Protein AF-A0A846MIJ3-F1 (afdb_monomer_lite)

pLDDT: mean 91.15, std 9.35, range [43.28, 98.5]

Structure (mmCIF, N/CA/C/O backbone):
data_AF-A0A846MIJ3-F1
#
_entry.id   AF-A0A846MIJ3-F1
#
loop_
_atom_site.group_PDB
_atom_site.id
_atom_site.type_symbol
_atom_site.label_atom_id
_atom_site.label_alt_id
_atom_site.label_comp_id
_atom_site.label_asym_id
_atom_site.label_entity_id
_atom_site.label_seq_id
_atom_site.pdbx_PDB_ins_code
_atom_site.Cartn_x
_atom_site.Cartn_y
_atom_site.Cartn_z
_atom_site.occupancy
_atom_site.B_iso_or_equiv
_atom_site.auth_seq_id
_atom_site.auth_comp_id
_atom_site.auth_asym_id
_atom_site.auth_atom_id
_atom_site.pdbx_PDB_model_num
ATOM 1 N N . MET A 1 1 ? -11.971 -2.229 29.459 1.00 43.28 1 MET A N 1
ATOM 2 C CA . MET A 1 1 ? -11.853 -1.130 28.473 1.00 43.28 1 MET A CA 1
ATOM 3 C C . MET A 1 1 ? -10.594 -0.334 28.810 1.00 43.28 1 MET A C 1
ATOM 5 O O . MET A 1 1 ? -10.626 0.474 29.727 1.00 43.28 1 MET A O 1
ATOM 9 N N . TYR A 1 2 ? -9.451 -0.643 28.186 1.00 49.69 2 TYR A N 1
ATOM 10 C CA . TYR A 1 2 ? -8.181 0.038 28.484 1.00 49.69 2 TYR A CA 1
ATOM 11 C C . TYR A 1 2 ? -8.233 1.483 27.969 1.00 49.69 2 TYR A C 1
ATOM 13 O O . TYR A 1 2 ? -8.461 1.724 26.785 1.00 49.69 2 TYR A O 1
ATOM 21 N N . ARG A 1 3 ? -8.047 2.461 28.861 1.00 61.31 3 ARG A N 1
ATOM 22 C CA . ARG A 1 3 ? -8.004 3.884 28.508 1.00 61.31 3 ARG A CA 1
ATOM 23 C C . ARG A 1 3 ? -6.665 4.158 27.822 1.00 61.31 3 ARG A C 1
ATOM 25 O O . ARG A 1 3 ? -5.635 4.181 28.484 1.00 61.31 3 ARG A O 1
ATOM 32 N N . HIS A 1 4 ? -6.670 4.333 26.500 1.00 70.88 4 HIS A 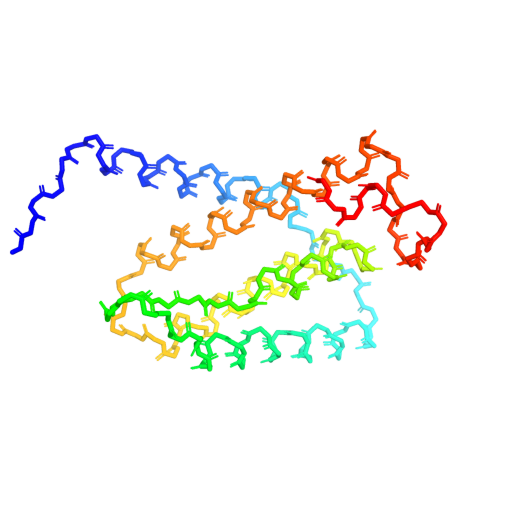N 1
ATOM 33 C CA . HIS A 1 4 ? -5.452 4.691 25.771 1.00 70.88 4 HIS A CA 1
ATOM 34 C C . HIS A 1 4 ? -4.858 5.986 26.328 1.00 70.88 4 HIS A C 1
ATOM 36 O O . HIS A 1 4 ? -5.566 6.988 26.482 1.00 70.88 4 HIS A O 1
ATOM 42 N N . SER A 1 5 ? -3.555 5.949 26.602 1.00 87.44 5 SER A N 1
ATOM 43 C CA . SER A 1 5 ? -2.791 7.122 27.011 1.00 87.44 5 SER A CA 1
ATOM 44 C C . SER A 1 5 ? -2.842 8.199 25.924 1.00 87.44 5 SER A C 1
ATOM 46 O O . SER A 1 5 ? -3.004 7.903 24.735 1.00 87.44 5 SER A O 1
ATOM 48 N N . ILE A 1 6 ? -2.687 9.462 26.324 1.00 90.94 6 ILE A N 1
ATOM 49 C CA . ILE A 1 6 ? -2.610 10.600 25.402 1.00 90.94 6 ILE A CA 1
ATOM 50 C C . ILE A 1 6 ? -1.526 10.388 24.333 1.00 90.94 6 ILE A C 1
ATOM 52 O O . ILE A 1 6 ? -1.757 10.675 23.160 1.00 90.94 6 ILE A O 1
ATOM 56 N N . TYR A 1 7 ? -0.402 9.772 24.711 1.00 93.44 7 TYR A N 1
ATOM 57 C CA . TYR A 1 7 ? 0.703 9.456 23.805 1.00 93.44 7 TYR A CA 1
ATOM 58 C C . TYR A 1 7 ? 0.307 8.447 22.724 1.00 93.44 7 TYR A C 1
ATOM 60 O O . TYR A 1 7 ? 0.662 8.619 21.562 1.00 93.44 7 TYR A O 1
ATOM 68 N N . THR A 1 8 ? -0.489 7.430 23.070 1.00 93.25 8 THR A N 1
ATOM 69 C CA . THR A 1 8 ? -0.979 6.441 22.100 1.00 93.25 8 THR A CA 1
ATOM 70 C C . THR A 1 8 ? -1.868 7.099 21.050 1.00 93.25 8 THR A C 1
ATOM 72 O O . THR A 1 8 ? -1.734 6.820 19.862 1.00 93.25 8 THR A O 1
ATOM 75 N N . LYS A 1 9 ? -2.754 8.009 21.471 1.00 93.62 9 LYS A N 1
ATOM 76 C CA . LYS A 1 9 ? -3.625 8.741 20.542 1.00 93.62 9 LYS A CA 1
ATOM 77 C C . LYS A 1 9 ? -2.817 9.653 19.625 1.00 93.62 9 LYS A C 1
ATOM 79 O O . LYS A 1 9 ? -3.074 9.672 18.427 1.00 93.62 9 LYS A O 1
ATOM 84 N N . LEU A 1 10 ? -1.845 10.378 20.180 1.00 96.06 10 LEU A N 1
ATOM 85 C CA . LEU A 1 10 ? -0.966 11.251 19.404 1.00 96.06 10 LEU A CA 1
ATOM 86 C C . LEU A 1 10 ? -0.189 10.460 18.343 1.00 96.06 10 LEU A C 1
ATOM 88 O O . LEU A 1 10 ? -0.171 10.865 17.185 1.00 96.06 10 LEU A O 1
ATOM 92 N N . TYR A 1 11 ? 0.378 9.311 18.719 1.00 96.00 11 TYR A N 1
ATOM 93 C CA . TYR A 1 11 ? 1.066 8.408 17.795 1.00 96.00 11 TYR A CA 1
ATOM 94 C C . TYR A 1 11 ? 0.150 7.938 16.654 1.00 96.00 11 TYR A C 1
ATOM 96 O O . TYR A 1 11 ? 0.515 8.062 15.488 1.00 96.00 11 TYR A O 1
ATOM 104 N N . ILE A 1 12 ? -1.060 7.462 16.975 1.00 96.44 12 ILE A N 1
ATOM 105 C CA . ILE A 1 12 ? -2.033 7.007 15.967 1.00 96.44 12 ILE A CA 1
ATOM 106 C C . ILE A 1 12 ? -2.353 8.133 14.980 1.00 96.44 12 ILE A C 1
ATOM 108 O O . ILE A 1 12 ? -2.310 7.920 13.770 1.00 96.44 12 ILE A O 1
ATOM 112 N N . TRP A 1 13 ? -2.642 9.336 15.482 1.00 97.31 13 TRP A N 1
ATOM 113 C CA . TRP A 1 13 ? -2.960 10.476 14.625 1.00 97.31 13 TRP A CA 1
ATOM 114 C C . TRP A 1 13 ? -1.779 10.912 13.764 1.00 97.31 13 TRP A C 1
ATOM 116 O O . TRP A 1 13 ? -1.981 11.206 12.588 1.00 97.31 13 TRP A O 1
ATOM 126 N N . LEU A 1 14 ? -0.560 10.909 14.308 1.00 97.75 14 LEU A N 1
ATOM 127 C CA . LEU A 1 14 ? 0.650 11.218 13.550 1.00 97.75 14 LEU A CA 1
ATOM 128 C C . LEU A 1 14 ? 0.805 10.260 12.368 1.00 97.75 14 LEU A C 1
ATOM 130 O O . LEU A 1 14 ? 0.970 10.715 11.239 1.00 97.75 14 LEU A O 1
ATOM 134 N N . ILE A 1 15 ? 0.691 8.951 12.610 1.00 98.38 15 ILE A N 1
ATOM 135 C CA . ILE A 1 15 ? 0.791 7.938 11.554 1.00 98.38 15 ILE A CA 1
ATOM 136 C C . ILE A 1 15 ? -0.319 8.107 10.518 1.00 98.38 15 ILE A C 1
ATOM 138 O O . ILE A 1 15 ? -0.034 8.064 9.323 1.00 98.38 15 ILE A O 1
ATOM 142 N N . ILE A 1 16 ? -1.565 8.339 10.951 1.00 98.50 16 ILE A N 1
ATOM 143 C CA . ILE A 1 16 ? -2.690 8.554 10.032 1.00 98.50 16 ILE A CA 1
ATOM 144 C C . ILE A 1 16 ? -2.390 9.725 9.096 1.00 98.50 16 ILE A C 1
ATOM 146 O O . ILE A 1 16 ? -2.417 9.546 7.877 1.00 98.50 16 ILE A O 1
ATOM 150 N N . TRP A 1 17 ? -2.062 10.893 9.653 1.00 98.31 17 TRP A N 1
ATOM 151 C CA . TRP A 1 17 ? -1.821 12.105 8.871 1.00 98.31 17 TRP A CA 1
ATOM 152 C C . TRP A 1 17 ? -0.598 11.986 7.970 1.00 98.31 17 TRP A C 1
ATOM 154 O O . TRP A 1 17 ? -0.678 12.339 6.794 1.00 98.31 17 TRP A O 1
ATOM 164 N N . LEU A 1 18 ? 0.506 11.445 8.489 1.00 98.50 18 LEU A N 1
ATOM 165 C CA . LEU A 1 18 ? 1.724 11.240 7.714 1.00 98.50 18 LEU A CA 1
ATOM 166 C C . LEU A 1 18 ? 1.480 10.270 6.554 1.00 98.50 18 LEU A C 1
ATOM 168 O O . LEU A 1 18 ? 1.825 10.581 5.418 1.00 98.50 18 LEU A O 1
ATOM 172 N N . GLY A 1 19 ? 0.843 9.126 6.813 1.00 98.25 19 GLY A N 1
ATOM 173 C CA . GLY A 1 19 ? 0.565 8.131 5.778 1.00 98.25 19 GLY A CA 1
ATOM 174 C C . GLY A 1 19 ? -0.397 8.639 4.709 1.00 98.25 19 GLY A C 1
ATOM 175 O O . GLY A 1 19 ? -0.137 8.421 3.530 1.00 98.25 19 GLY A O 1
ATOM 176 N N . ILE A 1 20 ? -1.442 9.388 5.083 1.00 98.06 20 ILE A N 1
ATOM 177 C CA . ILE A 1 20 ? -2.349 10.021 4.113 1.00 98.06 20 ILE A CA 1
ATOM 178 C C . ILE A 1 20 ? -1.599 11.066 3.281 1.00 98.06 20 ILE A C 1
ATOM 180 O O . ILE A 1 20 ? -1.727 11.070 2.060 1.00 98.06 20 ILE A O 1
ATOM 184 N N . ALA A 1 21 ? -0.798 11.932 3.908 1.00 98.06 21 ALA A N 1
ATOM 185 C CA . ALA A 1 21 ? -0.033 12.946 3.186 1.00 98.06 21 ALA A CA 1
ATOM 186 C C . ALA A 1 21 ? 0.940 12.304 2.186 1.00 98.06 21 ALA A C 1
ATOM 188 O O . ALA A 1 21 ? 0.944 12.652 1.005 1.00 98.06 21 ALA A O 1
ATOM 189 N N . VAL A 1 22 ? 1.717 11.316 2.636 1.00 97.75 22 VAL A N 1
ATOM 190 C CA . VAL A 1 22 ? 2.680 10.592 1.799 1.00 97.75 22 VAL A CA 1
ATOM 191 C C . VAL A 1 22 ? 1.970 9.815 0.685 1.00 97.75 22 VAL A C 1
ATOM 193 O O . VAL A 1 22 ? 2.438 9.842 -0.455 1.00 97.75 22 VAL A O 1
ATOM 196 N N . TYR A 1 23 ? 0.811 9.212 0.967 1.00 97.69 23 TYR A N 1
ATOM 197 C CA . TYR A 1 23 ? -0.041 8.588 -0.045 1.00 97.69 23 TYR A CA 1
ATOM 198 C C . TYR A 1 23 ? -0.463 9.595 -1.117 1.00 97.69 23 TYR A C 1
ATOM 200 O O . TYR A 1 23 ? -0.206 9.363 -2.294 1.00 97.69 23 TYR A O 1
ATOM 208 N N . LEU A 1 24 ? -1.051 10.733 -0.734 1.00 96.50 24 LEU A N 1
ATOM 209 C CA . LEU A 1 24 ? -1.564 11.737 -1.675 1.00 96.50 24 LEU A CA 1
ATOM 210 C C . LEU A 1 24 ? -0.470 12.334 -2.571 1.00 96.50 24 LEU A C 1
ATOM 212 O O . LEU A 1 24 ? -0.729 12.629 -3.735 1.00 96.50 24 LEU A O 1
ATOM 216 N N . LEU A 1 25 ? 0.761 12.464 -2.068 1.00 96.50 25 LEU A N 1
ATOM 217 C CA . LEU A 1 25 ? 1.903 12.930 -2.864 1.00 96.50 25 LEU A CA 1
ATOM 218 C C . LEU A 1 25 ? 2.299 11.949 -3.985 1.00 96.50 25 LEU A C 1
ATOM 220 O O . LEU A 1 25 ? 2.822 12.371 -5.020 1.00 96.50 25 LEU A O 1
ATOM 224 N N . HIS A 1 26 ? 2.044 10.651 -3.800 1.00 95.38 26 HIS A N 1
ATOM 225 C CA . HIS A 1 26 ? 2.432 9.590 -4.739 1.00 95.38 26 HIS A CA 1
ATOM 226 C C . HIS A 1 26 ? 1.255 9.018 -5.536 1.00 95.38 26 HIS A C 1
ATOM 228 O O . HIS A 1 26 ? 1.453 8.470 -6.627 1.00 95.38 26 HIS A O 1
ATOM 234 N N . ALA A 1 27 ? 0.036 9.160 -5.020 1.00 88.06 27 ALA A N 1
ATOM 235 C CA . ALA A 1 27 ? -1.195 8.695 -5.629 1.00 88.06 27 ALA A CA 1
ATOM 236 C C . ALA A 1 27 ? -1.517 9.543 -6.863 1.00 88.06 27 ALA A C 1
ATOM 238 O O . ALA A 1 27 ? -2.168 10.582 -6.804 1.00 88.06 27 ALA A O 1
ATOM 239 N N . LYS A 1 28 ? -1.044 9.076 -8.015 1.00 84.88 28 LYS A N 1
ATOM 240 C CA . LYS A 1 28 ? -1.449 9.583 -9.325 1.00 84.88 28 LYS A CA 1
ATOM 241 C C . LYS A 1 28 ? -2.254 8.501 -10.013 1.00 84.88 28 LYS A C 1
ATOM 243 O O . LYS A 1 28 ? -1.739 7.397 -10.197 1.00 84.88 28 LYS A O 1
ATOM 248 N N . LEU A 1 29 ? -3.483 8.829 -10.408 1.00 73.50 29 LEU A N 1
ATOM 249 C CA . LEU A 1 29 ? -4.293 7.937 -11.227 1.00 73.50 29 LEU A CA 1
ATOM 250 C C . LEU A 1 29 ? -3.545 7.686 -12.546 1.00 73.50 29 LEU A C 1
ATOM 252 O O . LEU A 1 29 ? -3.232 8.641 -13.261 1.00 73.50 29 LEU A O 1
ATOM 256 N N . PRO A 1 30 ? -3.184 6.434 -12.857 1.00 66.81 30 PRO A N 1
ATOM 257 C CA . PRO A 1 30 ? -2.571 6.115 -14.124 1.00 66.81 30 PRO A CA 1
ATOM 258 C C . PRO A 1 30 ? -3.612 6.320 -15.223 1.00 66.81 30 PRO A C 1
ATOM 260 O O . PRO A 1 30 ? -4.773 5.941 -15.071 1.00 66.81 30 PRO A O 1
ATOM 263 N N . ALA A 1 31 ? -3.172 6.846 -16.365 1.00 66.62 31 ALA A N 1
ATOM 264 C CA . ALA A 1 31 ? -3.844 6.590 -17.632 1.00 66.62 31 ALA A CA 1
ATOM 265 C C . ALA A 1 31 ? -3.619 5.104 -17.966 1.00 66.62 31 ALA A C 1
ATOM 267 O O . ALA A 1 31 ? -2.718 4.744 -18.718 1.00 66.62 31 ALA A O 1
ATOM 268 N N . ALA A 1 32 ? -4.329 4.230 -17.255 1.00 66.12 32 ALA A N 1
ATOM 269 C CA . ALA A 1 32 ? -4.163 2.790 -17.339 1.00 66.12 32 ALA A CA 1
ATOM 270 C C . ALA A 1 32 ? -4.973 2.240 -18.516 1.00 66.12 32 ALA A C 1
ATOM 272 O O . ALA A 1 32 ? -6.146 2.575 -18.679 1.00 66.12 32 ALA A O 1
ATOM 273 N N . SER A 1 33 ? -4.341 1.378 -19.316 1.00 82.62 33 SER A N 1
ATOM 274 C CA . SER A 1 33 ? -5.027 0.541 -20.300 1.00 82.62 33 SER A CA 1
ATOM 275 C C . SER A 1 33 ? -6.028 -0.396 -19.613 1.00 82.62 33 SER A C 1
ATOM 277 O O . SER A 1 33 ? -5.960 -0.625 -18.402 1.00 82.62 33 SER A O 1
ATOM 279 N N . LEU A 1 34 ? -6.953 -0.964 -20.391 1.00 86.25 34 LEU A N 1
ATOM 280 C CA . LEU A 1 34 ? -7.932 -1.934 -19.893 1.00 86.25 34 LEU A CA 1
ATOM 281 C C . LEU A 1 34 ? -7.251 -3.113 -19.169 1.00 86.25 34 LEU A C 1
ATOM 283 O O . LEU A 1 34 ? -7.677 -3.490 -18.079 1.00 86.25 34 LEU A O 1
ATOM 287 N N . ASP A 1 35 ? -6.150 -3.624 -19.724 1.00 83.44 35 ASP A N 1
ATOM 288 C CA . ASP A 1 35 ? -5.391 -4.749 -19.161 1.00 83.44 35 ASP A CA 1
ATOM 289 C C . ASP A 1 35 ? -4.863 -4.453 -17.749 1.00 83.44 35 ASP A C 1
ATOM 291 O O . ASP A 1 35 ? -4.950 -5.294 -16.852 1.00 83.44 35 ASP A O 1
ATOM 295 N N . ASN A 1 36 ? -4.391 -3.224 -17.511 1.00 87.31 36 ASN A N 1
ATOM 296 C CA . ASN A 1 36 ? -3.927 -2.801 -16.190 1.00 87.31 36 ASN A CA 1
ATOM 297 C C . ASN A 1 36 ? -5.068 -2.793 -15.163 1.00 87.31 36 ASN A C 1
ATOM 299 O O . ASN A 1 36 ? -4.846 -3.135 -14.004 1.00 87.31 36 ASN A O 1
ATOM 303 N N . TRP A 1 37 ? -6.289 -2.433 -15.565 1.00 91.44 37 TRP A N 1
ATOM 304 C CA . TRP A 1 37 ? -7.448 -2.457 -14.667 1.00 91.44 37 TRP A CA 1
ATOM 305 C C . TRP A 1 37 ? -7.895 -3.874 -14.322 1.00 91.44 37 TRP A C 1
ATOM 307 O O . TRP A 1 37 ? -8.194 -4.139 -13.157 1.00 91.44 37 TRP A O 1
ATOM 317 N N . VAL A 1 38 ? -7.880 -4.796 -15.291 1.00 93.56 38 VAL A N 1
ATOM 318 C CA . VAL A 1 38 ? -8.144 -6.221 -15.027 1.00 93.56 38 VAL A CA 1
ATOM 319 C C . VAL A 1 38 ? -7.156 -6.751 -13.989 1.00 93.56 38 VAL A C 1
ATOM 321 O O . VAL A 1 38 ? -7.568 -7.337 -12.986 1.00 93.56 38 VAL A O 1
ATOM 324 N N . LEU A 1 39 ? -5.864 -6.471 -14.178 1.00 92.75 39 LEU A N 1
ATOM 325 C CA . LEU A 1 39 ? -4.814 -6.846 -13.235 1.00 92.75 39 LEU A CA 1
ATOM 326 C C . LEU A 1 39 ? -5.047 -6.243 -11.838 1.00 92.75 39 LEU A C 1
ATOM 328 O O . LEU A 1 39 ? -4.968 -6.964 -10.843 1.00 92.75 39 LEU A O 1
ATOM 332 N N . ILE A 1 40 ? -5.371 -4.947 -11.758 1.00 95.00 40 ILE A N 1
ATOM 333 C CA . ILE A 1 40 ? -5.682 -4.266 -10.492 1.00 95.00 40 ILE A CA 1
ATOM 334 C C . ILE A 1 40 ? -6.825 -4.982 -9.767 1.00 95.00 40 ILE A C 1
ATOM 336 O O . ILE A 1 40 ? -6.684 -5.290 -8.586 1.00 95.00 40 ILE A O 1
ATOM 340 N N . TYR A 1 41 ? -7.928 -5.302 -10.449 1.00 95.06 41 TYR A N 1
ATOM 341 C CA . TYR A 1 41 ? -9.067 -5.973 -9.814 1.00 95.06 41 TYR A CA 1
ATOM 342 C C . TYR A 1 41 ? -8.737 -7.386 -9.338 1.00 95.06 41 TYR A C 1
ATOM 344 O O . TYR A 1 41 ? -9.152 -7.768 -8.238 1.00 95.06 41 TYR A O 1
ATOM 352 N N . VAL A 1 42 ? -7.972 -8.148 -10.124 1.00 96.31 42 VAL A N 1
ATOM 353 C CA . VAL A 1 42 ? -7.515 -9.487 -9.729 1.00 96.31 42 VAL A CA 1
ATOM 354 C C . VAL A 1 42 ? -6.652 -9.395 -8.473 1.00 96.31 42 VAL A C 1
ATOM 356 O O . VAL A 1 42 ? -6.929 -10.081 -7.493 1.00 96.31 42 VAL A O 1
ATOM 359 N N . LEU A 1 43 ? -5.664 -8.500 -8.449 1.00 96.50 43 LEU A N 1
ATOM 360 C CA . LEU A 1 43 ? -4.756 -8.350 -7.310 1.00 96.50 43 LEU A CA 1
ATOM 361 C C . LEU A 1 43 ? -5.457 -7.785 -6.070 1.00 96.50 43 LEU A C 1
ATOM 363 O O . LEU A 1 43 ? -5.219 -8.274 -4.967 1.00 96.50 43 LEU A O 1
ATOM 367 N N . THR A 1 44 ? -6.371 -6.824 -6.228 1.00 97.19 44 THR A N 1
ATOM 368 C CA . THR A 1 44 ? -7.235 -6.353 -5.135 1.00 97.19 44 THR A CA 1
ATOM 369 C C . THR A 1 44 ? -8.058 -7.503 -4.556 1.00 97.19 44 THR A C 1
ATOM 371 O O . THR A 1 44 ? -8.135 -7.644 -3.336 1.00 97.19 44 THR A O 1
ATOM 374 N N . SER A 1 45 ? -8.633 -8.356 -5.406 1.00 96.06 45 SER A N 1
ATOM 375 C CA . SER A 1 45 ? -9.396 -9.527 -4.959 1.00 96.06 45 SER A CA 1
ATOM 376 C C . SER A 1 45 ? -8.506 -10.531 -4.224 1.00 96.06 45 SER A C 1
ATOM 378 O O . SER A 1 45 ? -8.898 -11.024 -3.168 1.00 96.06 45 SER A O 1
ATOM 380 N N . SER A 1 46 ? -7.285 -10.773 -4.712 1.00 96.06 46 SER A N 1
ATOM 381 C CA . SER A 1 46 ? -6.297 -11.624 -4.038 1.00 96.06 46 SER A CA 1
ATOM 382 C C . SER A 1 46 ? -5.925 -11.089 -2.654 1.00 96.06 46 SER A C 1
ATOM 384 O O . SER A 1 46 ? -5.927 -11.855 -1.692 1.00 96.06 46 SER A O 1
ATOM 386 N N . VAL A 1 47 ? -5.682 -9.778 -2.521 1.00 96.44 47 VAL A N 1
ATOM 387 C CA . VAL A 1 47 ? -5.425 -9.124 -1.223 1.00 96.44 47 VAL A CA 1
ATOM 388 C C . VAL A 1 47 ? -6.600 -9.315 -0.262 1.00 96.44 47 VAL A C 1
ATOM 390 O O . VAL A 1 47 ? -6.399 -9.632 0.910 1.00 96.44 47 VAL A O 1
ATOM 393 N N . LEU A 1 48 ? -7.834 -9.133 -0.735 1.00 95.25 48 LEU A N 1
ATOM 394 C CA . LEU A 1 48 ? -9.029 -9.329 0.090 1.00 95.25 48 LEU A CA 1
ATOM 395 C C . LEU A 1 48 ? -9.202 -10.794 0.510 1.00 95.25 48 LEU A C 1
ATOM 397 O O . LEU A 1 48 ? -9.589 -11.056 1.648 1.00 95.25 48 LEU A O 1
ATOM 401 N N . LEU A 1 49 ? -8.886 -11.736 -0.381 1.00 94.50 49 LEU A N 1
ATOM 402 C CA . LEU A 1 49 ? -8.972 -13.171 -0.120 1.00 94.50 49 LEU A CA 1
ATOM 403 C C . LEU A 1 49 ? -7.969 -13.598 0.957 1.00 94.50 49 LEU A C 1
ATOM 405 O O . LEU A 1 49 ? -8.366 -14.242 1.928 1.00 94.50 49 LEU A O 1
ATOM 409 N N . VAL A 1 50 ? -6.699 -13.191 0.858 1.00 92.94 50 VAL A N 1
ATOM 410 C CA . VAL A 1 50 ? -5.695 -13.530 1.888 1.00 92.94 50 VAL A CA 1
ATOM 411 C C . VAL A 1 50 ? -5.948 -12.816 3.219 1.00 92.94 50 VAL A C 1
ATOM 413 O O . VAL A 1 50 ? -5.584 -13.333 4.269 1.00 92.94 50 VAL A O 1
ATOM 416 N N . ASN A 1 51 ? -6.622 -11.662 3.201 1.00 89.25 51 ASN A N 1
ATOM 417 C CA . ASN A 1 51 ? -7.098 -10.998 4.418 1.00 89.25 51 ASN A CA 1
ATOM 418 C C . ASN A 1 51 ? -8.357 -11.650 5.016 1.00 89.25 51 ASN A C 1
ATOM 420 O O . ASN A 1 51 ? -8.678 -11.421 6.183 1.00 89.25 51 ASN A O 1
ATOM 424 N N . HIS A 1 52 ? -9.087 -12.455 4.240 1.00 88.06 52 HIS A N 1
ATOM 425 C CA . HIS A 1 52 ? -10.189 -13.269 4.745 1.00 88.06 52 HIS A CA 1
ATOM 426 C C . HIS A 1 52 ? -9.675 -14.554 5.408 1.00 88.06 52 HIS A C 1
ATOM 428 O O . HIS A 1 52 ? -10.135 -14.908 6.494 1.00 88.06 52 HIS A O 1
ATOM 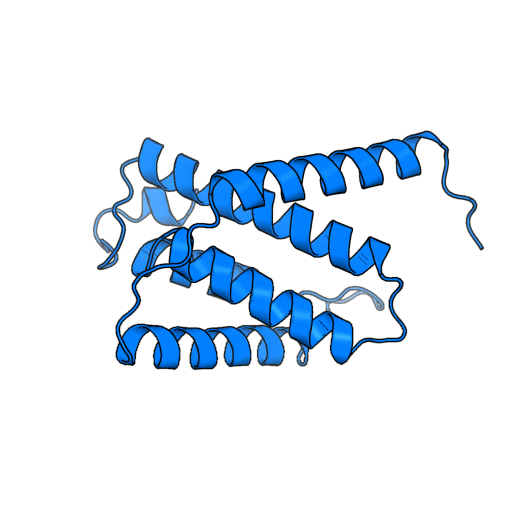434 N N . PHE A 1 53 ? -8.697 -15.218 4.785 1.00 87.06 53 PHE A N 1
ATOM 435 C CA . PHE A 1 53 ? -8.085 -16.455 5.276 1.00 87.06 53 PHE A CA 1
ATOM 436 C C . PHE A 1 53 ? -6.806 -16.174 6.069 1.00 87.06 53 PHE A C 1
ATOM 438 O O . PHE A 1 53 ? -5.694 -16.425 5.609 1.00 87.06 53 PHE A O 1
ATOM 445 N N . LEU A 1 54 ? -6.980 -15.642 7.278 1.00 85.81 54 LEU A N 1
ATOM 446 C CA . LEU A 1 54 ? -5.868 -15.378 8.187 1.00 85.81 54 LEU A CA 1
ATOM 447 C C . LEU A 1 54 ? -5.203 -16.680 8.652 1.00 85.81 54 LEU A C 1
ATOM 449 O O . LEU A 1 54 ? -5.882 -17.660 8.969 1.00 85.81 54 LEU A O 1
ATOM 453 N N . VAL A 1 55 ? -3.873 -16.664 8.753 1.00 84.62 55 VAL A N 1
ATOM 454 C CA . VAL A 1 55 ? -3.110 -17.767 9.345 1.00 84.62 55 VAL A CA 1
ATOM 455 C C . VAL A 1 55 ? -2.990 -17.515 10.841 1.00 84.62 55 VAL A C 1
ATOM 457 O O . VAL A 1 55 ? -2.360 -16.548 11.273 1.00 84.62 55 VAL A O 1
ATOM 460 N N . TYR A 1 56 ? -3.614 -18.377 11.637 1.00 85.19 56 TYR A N 1
ATOM 461 C CA . TYR A 1 56 ? -3.562 -18.305 13.093 1.00 85.19 56 TYR A CA 1
ATOM 462 C C . TYR A 1 56 ? -2.265 -18.927 13.605 1.00 85.19 56 TYR A C 1
ATOM 464 O O . TYR A 1 56 ? -1.936 -20.066 13.271 1.00 85.19 56 TYR A O 1
ATOM 472 N N . LEU A 1 57 ? -1.527 -18.167 14.412 1.00 81.44 57 LEU A N 1
ATOM 473 C CA . LEU A 1 57 ? -0.279 -18.614 15.022 1.00 81.44 57 LEU A CA 1
ATOM 474 C C . LEU A 1 57 ? -0.544 -19.050 16.469 1.00 81.44 57 LEU A C 1
ATOM 476 O O . LEU A 1 57 ? -1.289 -18.363 17.169 1.00 81.44 57 LEU A O 1
ATOM 480 N N . PRO A 1 58 ? 0.082 -20.134 16.955 1.00 81.25 58 PRO A N 1
ATOM 481 C CA . PRO A 1 58 ? 0.145 -20.412 18.387 1.00 81.25 58 PRO A CA 1
ATOM 482 C C . PRO A 1 58 ? 1.043 -19.373 19.089 1.00 81.25 58 PRO A C 1
ATOM 484 O O . PRO A 1 58 ? 2.086 -19.026 18.523 1.00 81.25 58 PRO A O 1
ATOM 487 N N . PRO A 1 59 ? 0.740 -18.918 20.324 1.00 77.25 59 PRO A N 1
ATOM 488 C CA . PRO A 1 59 ? -0.440 -19.187 21.162 1.00 77.25 59 PRO A CA 1
ATOM 489 C C . PRO A 1 59 ? -1.695 -18.386 20.749 1.00 77.25 59 PRO A C 1
ATOM 491 O O . PRO A 1 59 ? -1.602 -17.406 20.015 1.00 77.25 59 PRO A O 1
ATOM 494 N N . GLU A 1 60 ? -2.873 -18.813 21.227 1.00 65.12 60 GLU A N 1
ATOM 495 C CA . GLU A 1 60 ? -4.189 -18.295 20.813 1.00 65.12 60 GLU A CA 1
ATOM 496 C C . GLU A 1 60 ? -4.300 -16.759 20.815 1.00 65.12 60 GLU A C 1
ATOM 498 O O . GLU A 1 60 ? -3.914 -16.080 21.766 1.00 65.12 60 GLU A O 1
ATOM 503 N N . GLY A 1 61 ? -4.894 -16.215 19.748 1.00 70.88 61 GLY A N 1
ATOM 504 C CA . GLY A 1 61 ? -5.199 -14.787 19.610 1.00 70.88 61 GLY A CA 1
ATOM 505 C C . GLY A 1 61 ? -4.286 -14.015 18.658 1.00 70.88 61 GLY A C 1
ATOM 506 O O . GLY A 1 61 ? -4.588 -12.857 18.369 1.00 70.88 61 GLY A O 1
ATOM 507 N N . ASN A 1 62 ? -3.223 -14.633 18.130 1.00 74.25 62 ASN A N 1
ATOM 508 C CA . ASN A 1 62 ? -2.388 -14.020 17.100 1.00 74.25 62 ASN A CA 1
ATOM 509 C C . ASN A 1 62 ? -2.716 -14.561 15.701 1.00 74.25 62 ASN A C 1
ATOM 511 O O . ASN A 1 62 ? -2.942 -15.757 15.503 1.00 74.25 62 ASN A O 1
ATOM 515 N N . SER A 1 63 ? -2.727 -13.674 14.713 1.00 82.81 63 SER A N 1
ATOM 516 C CA . SER A 1 63 ? -2.980 -14.032 13.321 1.00 82.81 63 SER A CA 1
ATOM 517 C C . SER A 1 63 ? -2.167 -13.149 12.394 1.00 82.81 63 SER A C 1
ATOM 519 O O . SER A 1 63 ? -2.067 -11.946 12.634 1.00 82.81 63 SER A O 1
ATOM 521 N N . ILE A 1 64 ? -1.652 -13.730 11.317 1.00 82.25 64 ILE A N 1
ATOM 522 C CA . ILE A 1 64 ? -0.955 -12.998 10.261 1.00 82.25 64 ILE A CA 1
ATOM 523 C C . ILE A 1 64 ? -1.766 -13.041 8.966 1.00 82.25 64 ILE A C 1
ATOM 525 O O . ILE A 1 64 ? -2.350 -14.069 8.610 1.00 82.25 64 ILE A O 1
ATOM 529 N N . SER A 1 65 ? -1.796 -11.912 8.263 1.00 81.50 65 SER A N 1
ATOM 530 C CA . SER A 1 65 ? -2.198 -11.833 6.861 1.00 81.50 65 SER A CA 1
ATOM 531 C C . SER A 1 65 ? -0.955 -11.924 5.973 1.00 81.50 65 SER A C 1
ATOM 533 O O . SER A 1 65 ? 0.136 -11.508 6.360 1.00 81.50 65 SER A O 1
ATOM 535 N N . MET A 1 66 ? -1.113 -12.471 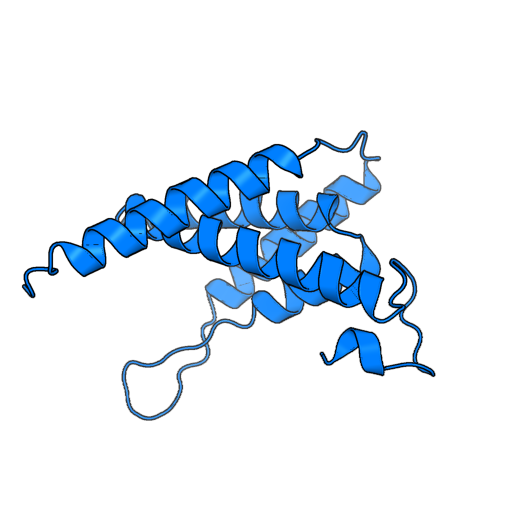4.768 1.00 87.75 66 MET A N 1
ATOM 536 C CA . MET A 1 66 ? -0.042 -12.559 3.760 1.00 87.75 66 MET A CA 1
ATOM 537 C C . MET A 1 66 ? -0.156 -11.466 2.684 1.00 87.75 66 MET A C 1
ATOM 539 O O . MET A 1 66 ? 0.409 -11.578 1.599 1.00 87.75 66 MET A O 1
ATOM 543 N N . ASP A 1 67 ? -0.908 -10.401 2.955 1.00 91.75 67 ASP A N 1
ATOM 544 C CA . ASP A 1 67 ? -1.176 -9.338 1.986 1.00 91.75 67 ASP A CA 1
ATOM 545 C C . ASP A 1 67 ? 0.051 -8.471 1.672 1.00 91.75 67 ASP A C 1
ATOM 547 O O . ASP A 1 67 ? 0.208 -8.031 0.533 1.00 91.75 67 ASP A O 1
ATOM 551 N N . SER A 1 68 ? 0.968 -8.290 2.627 1.00 91.44 68 SER A N 1
ATOM 552 C CA . SER A 1 68 ? 2.248 -7.600 2.407 1.00 91.44 68 SER A CA 1
ATOM 553 C C . SER A 1 68 ? 3.084 -8.233 1.287 1.00 91.44 68 SER A C 1
ATOM 555 O O . SER A 1 68 ? 3.684 -7.504 0.498 1.00 91.44 68 SER A O 1
ATOM 557 N N . ALA A 1 69 ? 3.064 -9.564 1.148 1.00 92.62 69 ALA A N 1
ATOM 558 C CA . ALA A 1 69 ? 3.761 -10.269 0.071 1.00 92.62 69 ALA A CA 1
ATOM 559 C C . ALA A 1 69 ? 3.171 -9.933 -1.307 1.00 92.62 69 ALA A C 1
ATOM 561 O O . ALA A 1 69 ? 3.914 -9.707 -2.263 1.00 92.62 69 ALA A O 1
ATOM 562 N N . ILE A 1 70 ? 1.839 -9.832 -1.402 1.00 95.50 70 ILE A N 1
ATOM 563 C CA . ILE A 1 70 ? 1.167 -9.412 -2.637 1.00 95.50 70 ILE A CA 1
ATOM 564 C C . ILE A 1 70 ? 1.546 -7.967 -2.959 1.00 95.50 70 ILE A C 1
ATOM 566 O O . ILE A 1 70 ? 1.916 -7.684 -4.096 1.00 95.50 70 ILE A O 1
ATOM 570 N N . TYR A 1 71 ? 1.514 -7.062 -1.976 1.00 96.56 71 TYR A N 1
ATOM 571 C CA . TYR A 1 71 ? 1.905 -5.670 -2.198 1.00 96.56 71 TYR A CA 1
ATOM 572 C C . TYR A 1 71 ? 3.356 -5.531 -2.663 1.00 96.56 71 TYR A C 1
ATOM 574 O O . TYR A 1 71 ? 3.592 -4.787 -3.608 1.00 96.56 71 TYR A O 1
ATOM 582 N N . LEU A 1 72 ? 4.311 -6.256 -2.071 1.00 95.31 72 LEU A N 1
ATOM 583 C CA . LEU A 1 72 ? 5.715 -6.237 -2.504 1.00 95.31 72 LEU A CA 1
ATOM 584 C C . LEU A 1 72 ? 5.893 -6.802 -3.917 1.00 95.31 72 LEU A C 1
ATOM 586 O O . LEU A 1 72 ? 6.560 -6.179 -4.741 1.00 95.31 72 LEU A O 1
ATOM 590 N N . ALA A 1 73 ? 5.241 -7.923 -4.238 1.00 94.31 73 ALA A N 1
ATOM 591 C CA . ALA A 1 73 ? 5.263 -8.468 -5.595 1.00 94.31 73 ALA A CA 1
ATOM 592 C C . ALA A 1 73 ? 4.712 -7.452 -6.611 1.00 94.31 73 ALA A C 1
ATOM 594 O O . ALA A 1 73 ? 5.333 -7.189 -7.641 1.00 94.31 73 ALA A O 1
ATOM 595 N N . CYS A 1 74 ? 3.589 -6.804 -6.286 1.00 95.31 74 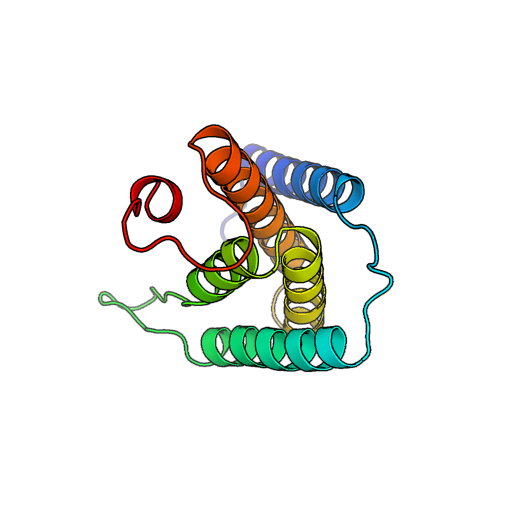CYS A N 1
ATOM 596 C CA . CYS A 1 74 ? 3.029 -5.744 -7.122 1.00 95.31 74 CYS A CA 1
ATOM 597 C C . CYS A 1 74 ? 3.987 -4.558 -7.259 1.00 95.31 74 CYS A C 1
ATOM 599 O O . CYS A 1 74 ? 4.141 -4.007 -8.349 1.00 95.31 74 CYS A O 1
ATOM 601 N N . LEU A 1 75 ? 4.641 -4.179 -6.163 1.00 96.44 75 LEU A N 1
ATOM 602 C CA . LEU A 1 75 ? 5.554 -3.049 -6.105 1.00 96.44 75 LEU A CA 1
ATOM 603 C C . LEU A 1 75 ? 6.755 -3.250 -7.021 1.00 96.44 75 LEU A C 1
ATOM 605 O O . LEU A 1 75 ? 7.109 -2.343 -7.775 1.00 96.44 75 LEU A O 1
ATOM 609 N N . PHE A 1 76 ? 7.347 -4.441 -6.982 1.00 95.31 76 PHE A N 1
ATOM 610 C CA . PHE A 1 76 ? 8.531 -4.773 -7.763 1.00 95.31 76 PHE A CA 1
ATOM 611 C C . PHE A 1 76 ? 8.202 -5.019 -9.238 1.00 95.31 76 PHE A C 1
ATOM 613 O O . PHE A 1 76 ? 8.974 -4.621 -10.106 1.00 95.31 76 PHE A O 1
ATOM 620 N N . THR A 1 77 ? 7.044 -5.607 -9.552 1.00 94.44 77 THR A N 1
ATOM 621 C CA . THR A 1 77 ? 6.681 -5.922 -10.944 1.00 94.44 77 THR A CA 1
ATOM 622 C C . THR A 1 77 ? 5.975 -4.769 -11.660 1.00 94.44 77 THR A C 1
ATOM 624 O O . THR A 1 77 ? 6.275 -4.484 -12.817 1.00 94.44 77 THR A O 1
ATOM 627 N N . PHE A 1 78 ? 5.048 -4.085 -10.989 1.00 93.56 78 PHE A N 1
ATOM 628 C CA . PHE A 1 78 ? 4.152 -3.090 -11.600 1.00 93.56 78 PHE A CA 1
ATOM 629 C C . PHE A 1 78 ? 4.397 -1.661 -11.099 1.00 93.56 78 PHE A C 1
ATOM 631 O O . PHE A 1 78 ? 3.829 -0.699 -11.623 1.00 93.56 78 PHE A O 1
ATOM 638 N N . GLY A 1 79 ? 5.265 -1.502 -10.101 1.00 94.12 79 GLY A N 1
ATOM 639 C CA . GLY A 1 79 ? 5.667 -0.209 -9.575 1.00 94.12 79 GLY A CA 1
ATOM 640 C C . GLY A 1 79 ? 4.692 0.377 -8.555 1.00 94.12 79 GLY A C 1
ATOM 641 O O . GLY A 1 79 ? 3.626 -0.160 -8.234 1.00 94.12 79 GLY A O 1
ATOM 642 N N . LEU A 1 80 ? 5.078 1.545 -8.041 1.00 96.06 80 LEU A N 1
ATOM 643 C CA . LEU A 1 80 ? 4.413 2.176 -6.903 1.00 96.06 80 LEU A CA 1
ATOM 644 C C . LEU A 1 80 ? 2.948 2.534 -7.172 1.00 96.06 80 LEU A C 1
ATOM 646 O O . LEU A 1 80 ? 2.083 2.291 -6.337 1.00 96.06 80 LEU A O 1
ATOM 650 N N . ARG A 1 81 ? 2.648 3.103 -8.344 1.00 93.88 81 ARG A N 1
ATOM 651 C CA . ARG A 1 81 ? 1.315 3.659 -8.627 1.00 93.88 81 ARG A CA 1
ATOM 652 C C . ARG A 1 81 ? 0.226 2.591 -8.633 1.00 93.88 81 ARG A C 1
ATOM 654 O O . ARG A 1 81 ? -0.794 2.774 -7.980 1.00 93.88 81 ARG A O 1
ATOM 661 N N . ILE A 1 82 ? 0.453 1.483 -9.341 1.00 94.44 82 ILE A N 1
ATOM 662 C CA . ILE A 1 82 ? -0.500 0.365 -9.409 1.00 94.44 82 ILE A CA 1
ATOM 663 C C . ILE A 1 82 ? -0.712 -0.217 -8.009 1.00 94.44 82 ILE A C 1
ATOM 665 O O . ILE A 1 82 ? -1.848 -0.398 -7.575 1.00 94.44 82 ILE A O 1
ATOM 669 N N . THR A 1 83 ? 0.373 -0.397 -7.258 1.00 96.50 83 THR A N 1
ATOM 670 C CA . THR A 1 83 ? 0.334 -0.930 -5.892 1.00 96.50 83 THR A CA 1
ATOM 671 C C . THR A 1 83 ? -0.488 -0.052 -4.938 1.00 96.50 83 THR A C 1
ATOM 673 O O . THR A 1 83 ? -1.309 -0.566 -4.179 1.00 96.50 83 THR A O 1
ATOM 676 N N . LEU A 1 84 ? -0.347 1.276 -5.011 1.00 97.06 84 LEU A N 1
ATOM 677 C CA . LEU A 1 84 ? -1.123 2.213 -4.184 1.00 97.06 84 LEU A CA 1
ATOM 678 C C . LEU A 1 84 ? -2.621 2.252 -4.536 1.00 97.06 84 LEU A C 1
ATOM 680 O O . LEU A 1 84 ? -3.448 2.532 -3.664 1.00 97.06 84 LEU A O 1
ATOM 684 N N . ILE A 1 85 ? -2.995 1.963 -5.785 1.00 96.12 85 ILE A N 1
ATOM 685 C CA . ILE A 1 85 ? -4.408 1.828 -6.182 1.00 96.12 85 ILE A CA 1
ATOM 686 C C . ILE A 1 85 ? -4.989 0.542 -5.610 1.00 96.12 85 ILE A C 1
ATOM 688 O O . ILE A 1 85 ? -6.080 0.570 -5.042 1.00 96.12 85 ILE A O 1
ATOM 692 N N . ILE A 1 86 ? -4.248 -0.565 -5.715 1.00 96.88 86 ILE A N 1
ATOM 693 C CA . ILE A 1 86 ? -4.647 -1.851 -5.133 1.00 96.88 86 ILE A CA 1
ATOM 694 C C . ILE A 1 86 ? -4.867 -1.686 -3.626 1.00 96.88 86 ILE A C 1
ATOM 696 O O . ILE A 1 86 ? -5.906 -2.119 -3.127 1.00 96.88 86 ILE A O 1
ATOM 700 N N . LEU A 1 87 ? -3.953 -0.995 -2.926 1.00 97.50 87 LEU A N 1
ATOM 701 C CA . LEU A 1 87 ? -4.087 -0.687 -1.499 1.00 97.50 87 LEU A CA 1
ATOM 702 C C . LEU A 1 87 ? -5.367 0.098 -1.199 1.00 97.50 87 LEU A C 1
ATOM 704 O O . LEU A 1 87 ? -6.092 -0.251 -0.265 1.00 97.50 87 LEU A O 1
ATOM 708 N N . LEU A 1 88 ? -5.656 1.145 -1.976 1.00 97.50 88 LEU A N 1
ATOM 709 C CA . LEU A 1 88 ? -6.848 1.969 -1.773 1.00 97.50 88 LEU A CA 1
ATOM 710 C C . LEU A 1 88 ? -8.131 1.161 -1.967 1.00 97.50 88 LEU A C 1
ATOM 712 O O . LEU A 1 88 ? -9.007 1.197 -1.103 1.00 97.50 88 LEU A O 1
ATOM 716 N N . LEU A 1 89 ? -8.232 0.413 -3.069 1.00 97.12 89 LEU A N 1
ATOM 717 C CA . LEU A 1 89 ? -9.411 -0.399 -3.369 1.00 97.12 89 LEU A CA 1
ATOM 718 C C . LEU A 1 89 ? -9.609 -1.499 -2.325 1.00 97.12 89 LEU A C 1
ATOM 720 O O . LEU A 1 89 ? -10.713 -1.648 -1.800 1.00 97.12 89 LEU A O 1
ATOM 724 N N . ALA A 1 90 ? -8.546 -2.228 -1.974 1.00 97.19 90 ALA A N 1
ATOM 725 C CA . ALA A 1 90 ? -8.610 -3.276 -0.962 1.00 97.19 90 ALA A CA 1
ATOM 726 C C . ALA A 1 90 ? -9.012 -2.702 0.403 1.00 97.19 90 ALA A C 1
ATOM 728 O O . ALA A 1 90 ? -9.922 -3.226 1.039 1.00 97.19 90 ALA A O 1
ATOM 729 N N . SER A 1 91 ? -8.409 -1.586 0.825 1.00 96.69 91 SER A N 1
ATOM 730 C CA . SER A 1 91 ? -8.732 -0.936 2.104 1.00 96.69 91 SER A CA 1
ATOM 731 C C . SER A 1 91 ? -10.168 -0.420 2.140 1.00 96.69 91 SER A C 1
ATOM 733 O O . SER A 1 91 ? -10.864 -0.593 3.141 1.00 96.69 91 SER A O 1
ATOM 735 N N . PHE A 1 92 ? -10.641 0.167 1.038 1.00 97.25 92 PHE A N 1
ATOM 736 C CA . PHE A 1 92 ? -12.013 0.652 0.916 1.00 97.25 92 PHE A CA 1
ATOM 737 C C . PHE A 1 92 ? -13.027 -0.496 0.996 1.00 97.25 92 PHE A C 1
ATOM 739 O O . PHE A 1 92 ? -13.945 -0.453 1.816 1.00 97.25 92 PHE A O 1
ATOM 746 N N . ILE A 1 93 ? -12.835 -1.558 0.207 1.00 97.06 93 ILE A N 1
ATOM 747 C CA . ILE A 1 93 ? -13.722 -2.731 0.216 1.00 97.06 93 ILE A CA 1
ATOM 748 C C . ILE A 1 93 ? -13.678 -3.427 1.583 1.00 97.06 93 ILE A C 1
ATOM 750 O O . ILE A 1 93 ? -14.722 -3.793 2.128 1.00 97.06 93 ILE A O 1
ATOM 754 N N . TYR A 1 94 ? -12.492 -3.560 2.182 1.00 95.12 94 TYR A N 1
ATOM 755 C CA . TYR A 1 94 ? -12.337 -4.153 3.507 1.00 95.12 94 TYR A CA 1
ATOM 756 C C . TYR A 1 94 ? -13.065 -3.345 4.588 1.00 95.12 94 TYR A C 1
ATOM 758 O O . TYR A 1 94 ? -13.741 -3.935 5.433 1.00 95.12 94 TYR A O 1
ATOM 766 N N . ALA A 1 95 ? -13.014 -2.010 4.534 1.00 95.25 95 ALA A N 1
ATOM 767 C CA . ALA A 1 95 ? -13.762 -1.146 5.444 1.00 95.25 95 ALA A CA 1
ATOM 768 C C . ALA A 1 95 ? -15.286 -1.300 5.283 1.00 95.25 95 ALA A C 1
ATOM 770 O O . ALA A 1 95 ? -16.015 -1.318 6.280 1.00 95.25 95 ALA A O 1
ATOM 771 N N . LEU A 1 96 ? -15.769 -1.479 4.047 1.00 95.00 96 LEU A N 1
ATOM 772 C CA . LEU A 1 96 ? -17.184 -1.754 3.772 1.00 95.00 96 LEU A CA 1
ATOM 773 C C . LEU A 1 96 ? -17.629 -3.131 4.276 1.00 95.00 96 LEU A C 1
ATOM 775 O O . LEU A 1 96 ? -18.759 -3.259 4.750 1.00 95.00 96 LEU A O 1
ATOM 779 N N . TYR A 1 97 ? -16.760 -4.141 4.195 1.00 92.00 97 TYR A N 1
ATOM 780 C CA . TYR A 1 97 ? -17.041 -5.507 4.640 1.00 92.00 97 TYR A CA 1
ATOM 781 C C . TYR A 1 97 ? -16.937 -5.661 6.169 1.00 92.00 97 TYR A C 1
ATOM 783 O O . TYR A 1 97 ? -17.836 -6.207 6.814 1.00 92.00 97 TYR A O 1
ATOM 791 N N . LYS A 1 98 ? -15.878 -5.134 6.797 1.00 92.00 98 LYS A N 1
ATOM 792 C CA . LYS A 1 98 ? -15.630 -5.216 8.249 1.00 92.00 98 LYS A CA 1
ATOM 793 C C . LYS A 1 98 ? -16.154 -3.988 9.002 1.00 92.00 98 LYS A C 1
ATOM 795 O O . LYS A 1 98 ? -15.423 -3.325 9.738 1.00 92.00 98 LYS A O 1
ATOM 800 N N . ARG A 1 99 ? -17.463 -3.744 8.906 1.00 89.19 99 ARG A N 1
ATOM 801 C CA . ARG A 1 99 ? -18.146 -2.588 9.531 1.00 89.19 99 ARG A CA 1
ATOM 802 C C . ARG A 1 99 ? -18.054 -2.507 11.058 1.00 89.19 99 ARG A C 1
ATOM 804 O O . ARG A 1 99 ? -18.264 -1.442 11.620 1.00 89.19 99 ARG A O 1
ATOM 811 N N . LYS A 1 100 ? -17.766 -3.623 11.737 1.00 92.62 100 LYS A N 1
ATOM 812 C CA . LYS A 1 100 ? -17.595 -3.657 13.203 1.00 92.62 100 LYS A CA 1
ATOM 813 C C . LYS A 1 100 ? -16.288 -3.000 13.667 1.00 92.62 100 LYS A C 1
ATOM 815 O O . LYS A 1 100 ? -16.152 -2.690 14.845 1.00 92.62 100 LYS A O 1
ATOM 820 N N . ILE A 1 101 ? -15.320 -2.832 12.766 1.00 91.75 101 ILE A N 1
ATOM 821 C CA . ILE A 1 101 ? -14.050 -2.170 13.057 1.00 91.75 101 ILE A CA 1
ATOM 822 C C . ILE A 1 101 ? -14.254 -0.657 12.931 1.00 91.75 101 ILE A C 1
ATOM 824 O O . ILE A 1 101 ? -14.805 -0.173 11.946 1.00 91.75 101 ILE A O 1
ATOM 828 N N . GLU A 1 102 ? -13.794 0.090 13.932 1.00 94.56 102 GLU A N 1
ATOM 829 C CA . GLU A 1 102 ? -13.872 1.552 13.953 1.00 94.56 102 GLU A CA 1
ATOM 830 C C . GLU A 1 102 ? -13.071 2.170 12.796 1.00 94.56 102 GLU A C 1
ATOM 832 O O . GLU A 1 102 ? -11.951 1.747 12.508 1.00 94.56 102 GLU A O 1
ATOM 837 N N . LEU A 1 103 ? -13.610 3.219 12.166 1.00 94.56 103 LEU A N 1
ATOM 838 C CA . LEU A 1 103 ? -13.024 3.835 10.967 1.00 94.56 103 LEU A CA 1
ATOM 839 C C . LEU A 1 103 ? -11.567 4.282 11.156 1.00 94.56 103 LEU A C 1
ATOM 841 O O . LEU A 1 103 ? -10.749 4.113 10.256 1.00 94.56 103 LEU A O 1
ATOM 845 N N . TRP A 1 104 ? -11.217 4.808 12.331 1.00 94.69 104 TRP A N 1
ATOM 846 C CA . TRP A 1 104 ? -9.850 5.254 12.607 1.00 94.69 104 TRP A CA 1
ATOM 847 C C . TRP A 1 104 ? -8.831 4.104 12.559 1.00 94.69 104 TRP A C 1
ATOM 849 O O . TRP A 1 104 ? -7.677 4.346 12.219 1.00 94.69 104 TRP A O 1
ATOM 859 N N . LYS A 1 105 ? -9.243 2.855 12.830 1.00 95.50 105 LYS A N 1
ATOM 860 C CA . LYS A 1 105 ? -8.376 1.671 12.701 1.00 95.50 105 LYS A CA 1
ATOM 861 C C . LYS A 1 105 ? -8.131 1.321 11.237 1.00 95.50 105 LYS A C 1
ATOM 863 O O . LYS A 1 105 ? -7.008 0.980 10.884 1.00 95.50 105 LYS A O 1
ATOM 868 N N . HIS A 1 106 ? -9.150 1.464 10.386 1.00 96.19 106 HIS A N 1
ATOM 869 C CA . HIS A 1 106 ? -8.995 1.318 8.933 1.00 96.19 106 HIS A CA 1
ATOM 870 C C . HIS A 1 106 ? -8.054 2.382 8.370 1.00 96.19 106 HIS A C 1
ATOM 872 O O . HIS A 1 106 ? -7.138 2.046 7.626 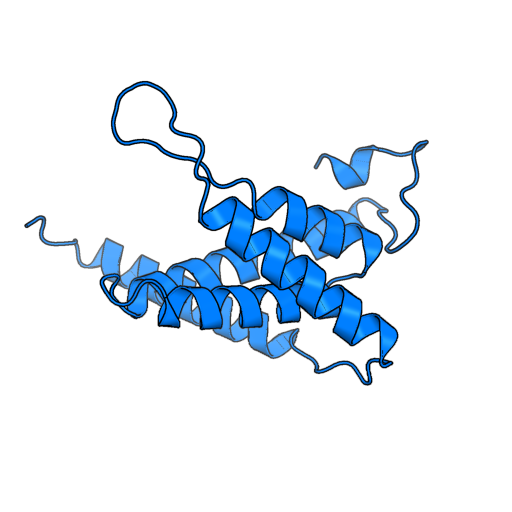1.00 96.19 106 HIS A O 1
ATOM 878 N N . LEU A 1 107 ? -8.229 3.643 8.780 1.00 97.75 107 LEU A N 1
ATOM 879 C CA . LEU A 1 107 ? -7.347 4.743 8.377 1.00 97.75 107 LEU A CA 1
ATOM 880 C C . LEU A 1 107 ? -5.911 4.531 8.865 1.00 97.75 107 LEU A C 1
ATOM 882 O O . LEU A 1 107 ? -4.978 4.706 8.091 1.00 97.75 107 LEU A O 1
ATOM 886 N N . PHE A 1 108 ? -5.726 4.109 10.118 1.00 97.75 108 PHE A N 1
ATOM 887 C CA . PHE A 1 108 ? -4.402 3.802 10.656 1.00 97.75 108 PHE A CA 1
ATOM 888 C C . PHE A 1 108 ? -3.721 2.679 9.869 1.00 97.75 108 PHE A C 1
ATOM 890 O O . PHE A 1 108 ? -2.563 2.825 9.485 1.00 97.75 108 PHE A O 1
ATOM 897 N N . ASN A 1 109 ? -4.446 1.595 9.571 1.00 95.94 109 ASN A N 1
ATOM 898 C CA . ASN A 1 109 ? -3.910 0.486 8.786 1.00 95.94 109 ASN A CA 1
ATOM 899 C C . ASN A 1 109 ? -3.535 0.934 7.365 1.00 95.94 109 ASN A C 1
ATOM 901 O O . ASN A 1 109 ? -2.410 0.720 6.927 1.00 95.94 109 ASN A O 1
ATOM 905 N N . PHE A 1 110 ? -4.433 1.641 6.675 1.00 97.94 110 PHE A N 1
ATOM 906 C CA . PHE A 1 110 ? -4.164 2.201 5.348 1.00 97.94 110 PHE A CA 1
ATOM 907 C C . PHE A 1 110 ? -2.921 3.105 5.334 1.00 97.94 110 PHE A C 1
ATOM 909 O O . PHE A 1 110 ? -2.072 2.985 4.447 1.00 97.94 110 PHE A O 1
ATOM 916 N N . SER A 1 111 ? -2.779 3.978 6.334 1.00 98.44 111 SER A N 1
ATOM 917 C CA . SER A 1 111 ? -1.617 4.857 6.469 1.00 98.44 111 SER A CA 1
ATOM 918 C C . SER A 1 111 ? -0.325 4.085 6.733 1.00 98.44 111 SER A C 1
ATOM 920 O O . SER A 1 111 ? 0.690 4.387 6.107 1.00 98.44 111 SER A O 1
ATOM 922 N N . MET A 1 112 ? -0.357 3.061 7.591 1.00 97.75 112 MET A N 1
ATOM 923 C CA . MET A 1 112 ? 0.793 2.182 7.837 1.00 97.75 112 MET A CA 1
ATOM 924 C C . MET A 1 112 ? 1.241 1.459 6.563 1.00 97.75 112 MET A C 1
ATOM 926 O O . MET A 1 112 ? 2.421 1.514 6.219 1.00 97.75 112 MET A O 1
ATOM 930 N N . TYR A 1 113 ? 0.312 0.848 5.822 1.00 97.44 113 TYR A N 1
ATOM 931 C CA . TYR A 1 113 ? 0.631 0.195 4.548 1.00 97.44 113 TYR A CA 1
ATOM 932 C C . TYR A 1 113 ? 1.144 1.191 3.506 1.00 97.44 113 TYR A C 1
ATOM 934 O O . TYR A 1 113 ? 2.081 0.873 2.780 1.00 97.44 113 TYR A O 1
ATOM 942 N N . SER A 1 114 ? 0.591 2.406 3.448 1.00 98.19 114 SER A N 1
ATOM 943 C CA . SER A 1 114 ? 1.079 3.448 2.535 1.00 98.19 114 SER A CA 1
ATOM 944 C C . SER A 1 114 ? 2.539 3.801 2.820 1.00 98.19 114 SER A C 1
ATOM 946 O O . SER A 1 114 ? 3.353 3.831 1.898 1.00 98.19 114 SER A O 1
ATOM 948 N N . LEU A 1 115 ? 2.888 4.016 4.094 1.00 98.25 115 LEU A N 1
ATOM 949 C CA . LEU A 1 115 ? 4.266 4.297 4.507 1.00 98.25 115 LEU A CA 1
ATOM 950 C C . LEU A 1 115 ? 5.198 3.121 4.221 1.00 98.25 115 LEU A C 1
ATOM 952 O O . LEU A 1 115 ? 6.284 3.332 3.689 1.00 98.25 115 LEU A O 1
ATOM 956 N N . MET A 1 116 ? 4.759 1.898 4.523 1.00 97.12 116 MET A N 1
ATOM 957 C CA . MET A 1 116 ? 5.525 0.682 4.254 1.00 97.12 116 MET A CA 1
ATOM 958 C C . MET A 1 116 ? 5.816 0.533 2.757 1.00 97.12 116 MET A C 1
ATOM 960 O O . MET A 1 116 ? 6.973 0.440 2.370 1.00 97.12 116 MET A O 1
ATOM 964 N N . ILE A 1 117 ? 4.788 0.581 1.906 1.00 97.88 117 ILE A N 1
ATOM 965 C CA . ILE A 1 117 ? 4.923 0.393 0.455 1.00 97.88 117 ILE A CA 1
ATOM 966 C C . ILE A 1 117 ? 5.805 1.483 -0.164 1.00 97.88 117 ILE A C 1
ATOM 968 O O . ILE A 1 117 ? 6.675 1.186 -0.980 1.00 97.88 117 ILE A O 1
ATOM 972 N N . ILE A 1 118 ? 5.606 2.747 0.223 1.00 98.00 118 ILE A N 1
ATOM 973 C CA . ILE A 1 118 ? 6.384 3.869 -0.319 1.00 98.00 118 ILE A CA 1
ATOM 974 C C . ILE A 1 118 ? 7.833 3.817 0.182 1.00 98.00 118 ILE A C 1
ATOM 976 O O . ILE A 1 118 ? 8.753 4.042 -0.603 1.00 98.00 118 ILE A O 1
ATOM 980 N N . GLY A 1 119 ? 8.051 3.466 1.452 1.00 97.31 119 GLY A N 1
ATOM 981 C CA . GLY A 1 119 ? 9.385 3.252 2.010 1.00 97.31 119 GLY A CA 1
ATOM 982 C C . GLY A 1 119 ? 10.127 2.1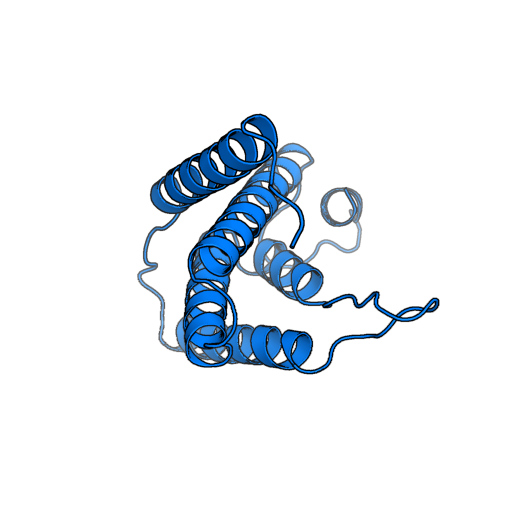28 1.288 1.00 97.31 119 GLY A C 1
ATOM 983 O O . GLY A 1 119 ? 11.208 2.359 0.751 1.00 97.31 119 GLY A O 1
ATOM 984 N N . SER A 1 120 ? 9.508 0.949 1.181 1.00 96.75 120 SER A N 1
ATOM 985 C CA . SER A 1 120 ? 10.069 -0.200 0.460 1.00 96.75 120 SER A CA 1
ATOM 986 C C . SER A 1 120 ? 10.382 0.127 -0.998 1.00 96.75 120 SER A C 1
ATOM 988 O O . SER A 1 120 ? 11.408 -0.302 -1.508 1.00 96.75 120 SER A O 1
ATOM 990 N N . TYR A 1 121 ? 9.547 0.924 -1.668 1.00 97.19 121 TYR A N 1
ATOM 991 C CA . TYR A 1 121 ? 9.780 1.321 -3.056 1.00 97.19 121 TYR A CA 1
ATOM 992 C C . TYR A 1 121 ? 11.074 2.113 -3.229 1.00 97.19 121 TYR A C 1
ATOM 994 O O . TYR A 1 121 ? 11.873 1.817 -4.115 1.00 97.19 121 TYR A O 1
ATOM 1002 N N . TYR A 1 122 ? 11.289 3.129 -2.394 1.00 96.94 122 TYR A N 1
ATOM 1003 C CA . TYR A 1 122 ? 12.493 3.943 -2.508 1.00 96.94 122 TYR A CA 1
ATOM 1004 C C . TYR A 1 122 ? 13.733 3.189 -2.032 1.00 96.94 122 TYR A C 1
ATOM 1006 O O . TYR A 1 122 ? 14.769 3.308 -2.680 1.00 96.94 122 TYR A O 1
ATOM 1014 N N . THR A 1 123 ? 13.629 2.362 -0.987 1.00 96.94 123 THR A N 1
ATOM 1015 C CA . THR A 1 123 ? 14.718 1.463 -0.576 1.00 96.94 123 THR A CA 1
ATOM 1016 C C . THR A 1 123 ? 15.111 0.517 -1.713 1.00 96.94 123 THR A C 1
ATOM 1018 O O . THR A 1 123 ? 16.286 0.460 -2.074 1.00 96.94 123 THR A O 1
ATOM 1021 N N . PHE A 1 124 ? 14.130 -0.127 -2.354 1.00 96.25 124 PHE A N 1
ATOM 1022 C CA . PHE A 1 124 ? 14.335 -1.002 -3.511 1.00 96.25 124 PHE A CA 1
ATOM 1023 C C . PHE A 1 124 ? 15.108 -0.300 -4.632 1.00 96.25 124 PHE A C 1
ATOM 1025 O O . PHE A 1 124 ? 16.094 -0.835 -5.134 1.00 96.25 124 PHE A O 1
ATOM 1032 N N . LEU A 1 125 ? 14.712 0.925 -4.993 1.00 96.19 125 LEU A N 1
ATOM 1033 C CA . LEU A 1 125 ? 15.397 1.693 -6.035 1.00 96.19 125 LEU A CA 1
ATOM 1034 C C . LEU A 1 125 ? 16.812 2.129 -5.628 1.00 96.19 125 LEU A C 1
ATOM 1036 O O . LEU A 1 125 ? 17.725 2.063 -6.449 1.00 96.19 125 LEU A O 1
ATOM 1040 N N . VAL A 1 126 ? 17.007 2.568 -4.379 1.00 96.62 126 VAL A N 1
ATOM 1041 C CA . VAL A 1 126 ? 18.314 3.023 -3.866 1.00 96.62 126 VAL A CA 1
ATOM 1042 C C . VAL A 1 126 ? 19.341 1.891 -3.872 1.00 96.62 126 VAL A C 1
ATOM 1044 O O . VAL A 1 126 ? 20.512 2.129 -4.157 1.00 96.62 126 VAL A O 1
ATOM 1047 N N . ILE A 1 127 ? 18.900 0.661 -3.611 1.00 95.19 127 ILE A N 1
ATOM 1048 C CA . ILE A 1 127 ? 19.759 -0.528 -3.575 1.00 95.19 127 ILE A CA 1
ATOM 1049 C C . ILE A 1 127 ? 20.004 -1.108 -4.989 1.00 95.19 127 ILE A C 1
ATOM 1051 O O . ILE A 1 127 ? 20.750 -2.067 -5.156 1.00 95.19 127 ILE A O 1
ATOM 1055 N N . GLY A 1 128 ? 19.446 -0.492 -6.039 1.00 94.00 128 GLY A N 1
ATOM 1056 C CA . GLY A 1 128 ? 19.675 -0.882 -7.437 1.00 94.00 128 GLY A CA 1
ATOM 1057 C C . GLY A 1 128 ? 18.579 -1.762 -8.043 1.00 94.00 128 GLY A C 1
ATOM 1058 O O . GLY A 1 128 ? 18.718 -2.225 -9.179 1.00 94.00 128 GLY A O 1
ATOM 1059 N N . GLY A 1 129 ? 17.472 -1.961 -7.324 1.00 94.75 129 GLY A N 1
ATOM 1060 C CA . GLY A 1 129 ? 16.283 -2.640 -7.818 1.00 94.75 129 GLY A CA 1
ATOM 1061 C C . GLY A 1 129 ? 15.678 -1.945 -9.039 1.00 94.75 129 GLY A C 1
ATOM 1062 O O . GLY A 1 129 ? 15.691 -0.719 -9.170 1.00 94.75 129 GLY A O 1
ATOM 1063 N N . LYS A 1 130 ? 15.133 -2.744 -9.960 1.00 94.75 130 LYS A N 1
ATOM 1064 C CA . LYS A 1 130 ? 14.483 -2.264 -11.185 1.00 94.75 130 LYS A CA 1
ATOM 1065 C C . LYS A 1 130 ? 13.066 -2.803 -11.258 1.00 94.75 130 LYS A C 1
ATOM 1067 O O . LYS A 1 130 ? 12.849 -3.997 -11.096 1.00 94.75 130 LYS A O 1
ATOM 1072 N N . ILE A 1 131 ? 12.116 -1.912 -11.520 1.00 95.19 131 ILE A N 1
ATOM 1073 C CA . ILE A 1 131 ? 10.708 -2.281 -11.671 1.00 95.19 131 ILE A CA 1
ATOM 1074 C C . ILE A 1 131 ? 10.544 -3.120 -12.942 1.00 95.19 131 ILE A C 1
ATOM 1076 O O . ILE A 1 131 ? 11.094 -2.765 -13.988 1.00 95.19 131 ILE A O 1
ATOM 1080 N N . GLY A 1 132 ? 9.749 -4.184 -12.867 1.00 92.50 132 GLY A N 1
ATOM 1081 C CA . GLY A 1 132 ? 9.395 -5.024 -14.006 1.00 92.50 132 GLY A CA 1
ATOM 1082 C C . GLY A 1 132 ? 9.810 -6.475 -13.803 1.00 92.50 132 GLY A C 1
ATOM 1083 O O . GLY A 1 132 ? 9.462 -7.101 -12.803 1.00 92.50 132 GLY A O 1
ATOM 1084 N N . VAL A 1 133 ? 10.511 -7.031 -14.791 1.00 89.25 133 VAL A N 1
ATOM 1085 C CA . VAL A 1 133 ? 10.969 -8.425 -14.759 1.00 89.25 133 VAL A CA 1
ATOM 1086 C C . VAL A 1 133 ? 11.964 -8.604 -13.614 1.00 89.25 133 VAL A C 1
ATOM 1088 O O . VAL A 1 133 ? 12.982 -7.915 -13.559 1.00 89.25 133 VAL A O 1
ATOM 1091 N N . ILE A 1 134 ? 11.668 -9.546 -12.718 1.00 87.19 134 ILE A N 1
ATOM 1092 C CA . ILE A 1 134 ? 12.502 -9.844 -11.552 1.00 87.19 134 ILE A CA 1
ATOM 1093 C C . ILE A 1 134 ? 13.867 -10.351 -12.023 1.00 87.19 134 ILE A C 1
ATOM 1095 O O . ILE A 1 134 ? 13.964 -11.331 -12.765 1.00 87.19 134 ILE A O 1
ATOM 1099 N N . ASN A 1 135 ? 14.927 -9.691 -11.562 1.00 87.62 135 ASN A N 1
ATOM 1100 C CA . ASN A 1 135 ? 16.294 -10.126 -11.812 1.00 87.62 135 ASN A CA 1
ATOM 1101 C C . ASN A 1 135 ? 16.688 -11.228 -10.821 1.00 87.62 135 ASN A C 1
ATOM 1103 O O . ASN A 1 135 ? 17.058 -10.951 -9.685 1.00 87.62 135 ASN A O 1
ATOM 1107 N N . ILE A 1 136 ? 16.654 -12.478 -11.273 1.00 86.81 136 ILE A N 1
ATOM 1108 C CA . ILE A 1 136 ? 17.016 -13.643 -10.452 1.00 86.81 136 ILE A CA 1
ATOM 1109 C C . ILE A 1 136 ? 18.516 -13.741 -10.132 1.00 86.81 136 ILE A C 1
ATOM 1111 O O . ILE A 1 136 ? 18.897 -14.519 -9.262 1.00 86.81 136 ILE A O 1
ATOM 1115 N N . TYR A 1 137 ? 19.368 -12.976 -10.820 1.00 89.88 137 TYR A N 1
ATOM 1116 C CA . TYR A 1 137 ? 20.815 -12.966 -10.581 1.00 89.88 137 TYR A CA 1
ATOM 1117 C C . TYR A 1 137 ? 21.239 -11.950 -9.518 1.00 89.88 137 TYR A C 1
ATOM 1119 O O . TYR A 1 137 ? 22.344 -12.049 -8.993 1.00 89.88 137 TYR A O 1
ATOM 1127 N N . ASP A 1 138 ? 20.371 -10.991 -9.194 1.00 86.50 138 ASP A N 1
ATOM 1128 C CA . ASP A 1 138 ? 20.609 -9.978 -8.169 1.00 86.50 138 ASP A CA 1
ATOM 1129 C C . ASP A 1 138 ? 19.380 -9.872 -7.265 1.00 86.50 138 ASP A C 1
ATOM 1131 O O . ASP A 1 138 ? 18.485 -9.052 -7.463 1.00 86.50 138 ASP A O 1
ATOM 1135 N N . ILE A 1 139 ? 19.317 -10.786 -6.298 1.00 91.19 139 ILE A N 1
ATOM 1136 C CA . ILE A 1 139 ? 18.176 -10.951 -5.389 1.00 91.19 139 ILE A CA 1
ATOM 1137 C C . ILE A 1 139 ? 18.212 -9.917 -4.250 1.00 91.19 139 ILE A C 1
ATOM 1139 O O . ILE A 1 139 ? 17.200 -9.693 -3.587 1.00 91.19 139 ILE A O 1
ATOM 1143 N N . PHE A 1 140 ? 19.353 -9.255 -4.034 1.00 92.50 140 PHE A N 1
ATOM 1144 C CA . PHE A 1 140 ? 19.579 -8.383 -2.882 1.00 92.50 140 PHE A CA 1
ATOM 1145 C C . PHE A 1 140 ? 18.521 -7.270 -2.723 1.00 92.50 140 PHE A C 1
ATOM 1147 O O . PHE A 1 140 ? 17.985 -7.148 -1.621 1.00 92.50 140 PHE A O 1
ATOM 1154 N N . PRO A 1 141 ? 18.102 -6.544 -3.782 1.00 91.94 141 PRO A N 1
ATOM 1155 C CA . PRO A 1 141 ? 17.066 -5.515 -3.657 1.00 91.94 141 PRO A CA 1
ATOM 1156 C C . PRO A 1 141 ? 15.679 -6.054 -3.270 1.00 91.94 141 PRO A C 1
ATOM 1158 O O . PRO A 1 141 ? 14.841 -5.291 -2.808 1.00 91.94 141 PRO A O 1
ATOM 1161 N N . TYR A 1 142 ? 15.403 -7.346 -3.480 1.00 90.25 142 TYR A N 1
ATOM 1162 C CA . TYR A 1 142 ? 14.077 -7.941 -3.259 1.00 90.25 142 TYR A CA 1
ATOM 1163 C C . TYR A 1 142 ? 13.886 -8.489 -1.838 1.00 90.25 142 TYR A C 1
ATOM 1165 O O . TYR A 1 142 ? 12.767 -8.847 -1.470 1.00 90.25 142 TYR A O 1
ATOM 1173 N N . VAL A 1 143 ? 14.969 -8.598 -1.061 1.00 87.56 143 VAL A N 1
ATOM 1174 C CA . VAL A 1 143 ? 14.973 -9.200 0.284 1.00 87.56 143 VAL A CA 1
ATOM 1175 C C . VAL A 1 143 ? 15.121 -8.151 1.391 1.00 87.56 143 VAL A C 1
ATOM 1177 O O . VAL A 1 143 ? 14.751 -8.429 2.532 1.00 87.56 143 VAL A O 1
ATOM 1180 N N . LEU A 1 144 ? 15.650 -6.969 1.067 1.00 77.75 144 LEU A N 1
ATOM 1181 C CA . LEU A 1 144 ? 16.008 -5.913 2.018 1.00 77.75 144 LEU A CA 1
ATOM 1182 C C . LEU A 1 144 ? 15.042 -4.724 1.947 1.00 77.75 144 LEU A C 1
ATOM 1184 O O . LEU A 1 144 ? 14.666 -4.220 3.028 1.00 77.75 144 LEU A O 1
#

Radius of gyration: 16.46 Å; chains: 1; bounding box: 39×33×49 Å

Organism: NCBI:txid29396

Secondary structure (DSSP, 8-state):
-----HHHHHHHHHHHHHHHHHHHHH-------HHHHHHHHHHHHHHHHHHHS-EEETTTTEEE--HHHHHHHHHHHHHHHHHHHHHHHHHHHHHHH-TTS-HHHHHHHHHHHHHHHHHHHHHHHHTT--SSS--TT--HHHH-

Foldseek 3Di:
DDDDDPVNVVVLVVLLVQLVVLLVVQADDDPDDPVLVVVLVVLLVVLLVQVVVWDADPPPDDTDGPNVVSLLVCCQAVNDHSSSSSLVSNLVVVCVVPVVDDVSVSSSVSSVVSCVSVVLNVQLVVVPRDYHDDDPVCCPSSPD

Sequence (144 aa):
MYRHSIYTKLYIWLIIWLGIAVYLLHAKLPAASLDNWVLIYVLTSSVLLVNHFLVYLPPEGNSISMDSAIYLACLFTFGLRITLIILLLASFIYALYKRKIELWKHLFNFSMYSLMIIGSYYTFLVIGGKIGVINIYDIFPYVL